Protein AF-A0A914C0I0-F1 (afdb_monomer_lite)

pLDDT: mean 86.09, std 14.51, range [39.28, 96.69]

Sequence (85 aa):
MVVVYSNTTTASLFVGTYYAYVVEGAILLFFNLYLALVIFFTKRLRSQKEYVVIASNMIFDATFGLGYFIAGIYRLQIYYTEQCN

Foldseek 3Di:
DDPPPPPVVVVVVLLVVLVVLQVQLVVLQVVLVVLLVVQVPDPVNVVDVVSVVSSVVSVVSNVVSPVSNVSSVVSVVVVVVVVVD

Secondary structure (DSSP, 8-state):
------HHHHHHHHHHHHHHHHHHHHHHHHHHHHHHHHHHH-HHHHTSHHHHHHHHHHHHHHHHHHHHHHHHHHHHHHHHHHH--

Structure (mmCIF, N/CA/C/O backbone):
data_AF-A0A914C0I0-F1
#
_entry.id   AF-A0A914C0I0-F1
#
loop_
_atom_site.group_PDB
_atom_site.id
_atom_site.type_symbol
_atom_site.label_atom_id
_atom_site.label_alt_id
_atom_site.label_comp_id
_atom_site.label_asym_id
_atom_site.label_entity_id
_atom_site.label_seq_id
_atom_site.pdbx_PDB_ins_code
_atom_site.Cartn_x
_atom_site.Cartn_y
_atom_site.Cartn_z
_atom_site.occupancy
_atom_site.B_iso_or_equiv
_atom_site.auth_seq_id
_atom_site.auth_comp_id
_atom_site.auth_asym_id
_atom_site.auth_atom_id
_atom_site.pdbx_PDB_model_num
ATOM 1 N N . MET A 1 1 ? 36.607 -16.686 -19.056 1.00 39.28 1 MET A N 1
ATOM 2 C CA . MET A 1 1 ? 35.237 -17.071 -19.452 1.00 39.28 1 MET A CA 1
ATOM 3 C C . MET A 1 1 ? 34.386 -15.815 -19.335 1.00 39.28 1 MET A C 1
ATOM 5 O O . MET A 1 1 ? 34.115 -15.384 -18.225 1.00 39.28 1 MET A O 1
ATOM 9 N N . VAL A 1 2 ? 34.120 -15.131 -20.449 1.00 44.53 2 VAL A N 1
ATOM 10 C CA . VAL A 1 2 ? 33.296 -13.912 -20.450 1.00 44.53 2 VAL A CA 1
ATOM 11 C C . VAL A 1 2 ? 31.844 -14.372 -20.445 1.00 44.53 2 VAL A C 1
ATOM 13 O O . VAL A 1 2 ? 31.396 -14.991 -21.407 1.00 44.53 2 VAL A O 1
ATOM 16 N N . VAL A 1 3 ? 31.139 -14.150 -19.336 1.00 59.78 3 VAL A N 1
ATOM 17 C CA . VAL A 1 3 ? 29.702 -14.426 -19.241 1.00 59.78 3 VAL A CA 1
ATOM 18 C C . VAL A 1 3 ? 28.989 -13.349 -20.052 1.00 59.78 3 VAL A C 1
ATOM 20 O O . VAL A 1 3 ? 28.845 -12.212 -19.609 1.00 59.78 3 VAL A O 1
ATOM 23 N N . VAL A 1 4 ? 28.608 -13.693 -21.279 1.00 55.38 4 VAL A N 1
ATOM 24 C CA . VAL A 1 4 ? 27.753 -12.854 -22.119 1.00 55.38 4 VAL A CA 1
ATOM 25 C C . VAL A 1 4 ? 26.335 -12.982 -21.569 1.00 55.38 4 VAL A C 1
ATOM 27 O O . VAL A 1 4 ? 25.658 -13.978 -21.810 1.00 55.38 4 VAL A O 1
ATOM 30 N N . TYR A 1 5 ? 25.900 -12.002 -20.778 1.00 57.12 5 TYR A N 1
ATOM 31 C CA . TYR A 1 5 ? 24.513 -11.919 -20.333 1.00 57.12 5 TYR A CA 1
ATOM 32 C C . TYR A 1 5 ? 23.635 -11.600 -21.547 1.00 57.12 5 TYR A C 1
ATOM 34 O O . TYR A 1 5 ? 23.766 -10.544 -22.165 1.00 57.12 5 TYR A O 1
ATOM 42 N N . SER A 1 6 ? 22.744 -12.519 -21.911 1.00 55.94 6 SER A N 1
ATOM 43 C CA . SER A 1 6 ? 21.686 -12.263 -22.884 1.00 55.94 6 SER A CA 1
ATOM 44 C C . SER A 1 6 ? 20.758 -11.173 -22.334 1.00 55.94 6 SER A C 1
ATOM 46 O O . SER A 1 6 ? 19.929 -11.437 -21.461 1.00 55.94 6 SER A O 1
ATOM 48 N N . ASN A 1 7 ? 20.912 -9.945 -22.846 1.00 58.03 7 ASN A N 1
ATOM 49 C CA . ASN A 1 7 ? 20.156 -8.737 -22.464 1.00 58.03 7 ASN A CA 1
ATOM 50 C C . ASN A 1 7 ? 18.626 -8.924 -22.445 1.00 58.03 7 ASN A C 1
ATOM 52 O O . ASN A 1 7 ? 17.913 -8.212 -21.742 1.00 58.03 7 ASN A O 1
ATOM 56 N N . THR A 1 8 ? 18.108 -9.883 -23.208 1.00 59.09 8 THR A N 1
ATOM 57 C CA . THR A 1 8 ? 16.679 -10.197 -23.299 1.00 59.09 8 THR A CA 1
ATOM 58 C C . THR A 1 8 ? 16.103 -10.761 -21.998 1.00 59.09 8 THR A C 1
ATOM 60 O O . THR A 1 8 ? 15.009 -10.378 -21.595 1.00 59.09 8 THR A O 1
ATOM 63 N N . THR A 1 9 ? 16.842 -11.630 -21.308 1.00 61.03 9 THR A N 1
ATOM 64 C CA . THR A 1 9 ? 16.377 -12.327 -20.091 1.00 61.03 9 THR A CA 1
ATOM 65 C C . THR A 1 9 ? 16.285 -11.404 -18.876 1.00 61.03 9 THR A C 1
ATOM 67 O O . THR A 1 9 ? 15.365 -11.509 -18.064 1.00 61.03 9 THR A O 1
ATOM 70 N N . THR A 1 10 ? 17.230 -10.475 -18.750 1.00 62.12 10 THR A N 1
ATOM 71 C CA . THR A 1 10 ? 17.251 -9.470 -17.683 1.00 62.12 10 THR A CA 1
ATOM 72 C C . THR A 1 10 ? 16.140 -8.441 -17.874 1.00 62.12 10 THR A C 1
ATOM 74 O O . THR A 1 10 ? 15.430 -8.145 -16.917 1.00 62.12 10 THR A O 1
ATOM 77 N N . ALA A 1 11 ? 15.905 -7.966 -19.102 1.00 61.88 11 ALA A N 1
ATOM 78 C CA . ALA A 1 11 ? 14.824 -7.024 -19.402 1.00 61.88 11 ALA A CA 1
ATOM 79 C C . ALA A 1 11 ? 13.433 -7.572 -19.024 1.00 61.88 11 ALA A C 1
ATOM 81 O O . ALA A 1 11 ? 12.658 -6.878 -18.366 1.00 61.88 11 ALA A O 1
ATOM 82 N N . SER A 1 12 ? 13.132 -8.836 -19.351 1.00 65.94 12 SER A N 1
ATOM 83 C CA . SER A 1 12 ? 11.861 -9.469 -18.962 1.00 65.94 12 SER A CA 1
ATOM 84 C C . SER A 1 12 ? 11.695 -9.608 -17.446 1.00 65.94 12 SER A C 1
ATOM 86 O O . SER A 1 12 ? 10.586 -9.471 -16.929 1.00 65.94 12 SER A O 1
ATOM 88 N N . LEU A 1 13 ? 12.796 -9.841 -16.723 1.00 70.94 13 LEU A N 1
ATOM 89 C CA . LEU A 1 13 ? 12.793 -9.939 -15.264 1.00 70.94 13 LEU A CA 1
ATOM 90 C C . LEU A 1 13 ? 12.470 -8.580 -14.618 1.00 70.94 13 LEU A C 1
ATOM 92 O O . LEU A 1 13 ? 11.663 -8.505 -13.690 1.00 70.94 13 LEU A O 1
ATOM 96 N N . PHE A 1 14 ? 13.057 -7.495 -15.134 1.00 74.31 14 PHE A N 1
ATOM 97 C CA . PHE A 1 14 ? 12.809 -6.138 -14.642 1.00 74.31 14 PHE A CA 1
ATOM 98 C C . PHE A 1 14 ? 11.355 -5.709 -14.847 1.00 74.31 14 PHE A C 1
ATOM 100 O O . PHE A 1 14 ? 10.722 -5.236 -13.906 1.00 74.31 14 PHE A O 1
ATOM 107 N N . VAL A 1 15 ? 10.796 -5.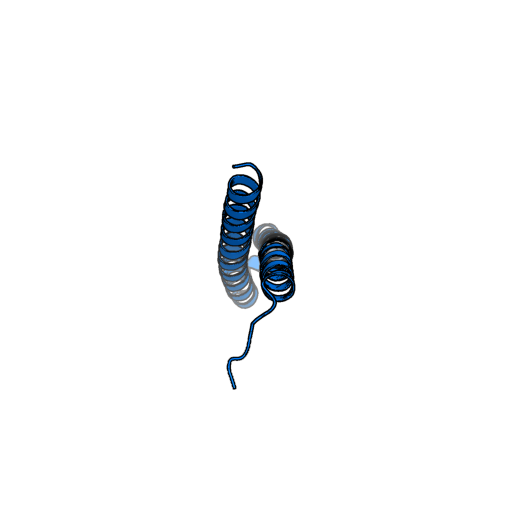961 -16.033 1.00 78.62 15 VAL A N 1
ATOM 108 C CA . VAL A 1 15 ? 9.397 -5.638 -16.348 1.00 78.62 15 VAL A CA 1
ATOM 109 C C . VAL A 1 15 ? 8.432 -6.409 -15.448 1.00 78.62 15 VAL A C 1
ATOM 111 O O . VAL A 1 15 ? 7.535 -5.807 -14.858 1.00 78.62 15 VAL A O 1
ATOM 114 N N . GLY A 1 16 ? 8.646 -7.719 -15.274 1.00 82.69 16 GLY A N 1
ATOM 115 C CA . GLY A 1 16 ? 7.840 -8.532 -14.357 1.00 82.69 16 GLY A CA 1
ATOM 116 C C . GLY A 1 16 ? 7.900 -8.019 -12.917 1.00 82.69 16 GLY A C 1
ATOM 117 O O . GLY A 1 16 ? 6.877 -7.949 -12.238 1.00 82.69 16 GLY A O 1
ATOM 118 N N . THR A 1 17 ? 9.077 -7.562 -12.484 1.00 86.00 17 THR A N 1
ATOM 119 C CA . THR A 1 17 ? 9.256 -6.957 -11.160 1.00 86.00 17 THR A CA 1
ATOM 120 C C . THR A 1 17 ? 8.454 -5.661 -11.031 1.00 86.00 17 THR A C 1
ATOM 122 O O . THR A 1 17 ? 7.791 -5.456 -10.022 1.00 86.00 17 THR A O 1
ATOM 125 N N . TYR A 1 18 ? 8.443 -4.789 -12.044 1.00 90.50 18 TYR A N 1
ATOM 126 C CA . TYR A 1 18 ? 7.681 -3.536 -11.979 1.00 90.50 18 TYR A CA 1
ATOM 127 C C . TYR A 1 18 ? 6.170 -3.772 -11.883 1.00 90.50 18 TYR A C 1
ATOM 129 O O . TYR A 1 18 ? 5.504 -3.112 -11.087 1.00 90.50 18 TYR A O 1
ATOM 137 N N . TYR A 1 19 ? 5.639 -4.749 -12.624 1.00 90.31 19 TYR A N 1
ATOM 138 C CA . TYR A 1 19 ? 4.240 -5.159 -12.482 1.00 90.31 19 TYR A CA 1
ATOM 139 C C . TYR A 1 19 ? 3.938 -5.721 -11.093 1.00 90.31 19 TYR A C 1
ATOM 141 O O . TYR A 1 19 ? 2.890 -5.400 -10.537 1.00 90.31 19 TYR A O 1
ATOM 149 N N . ALA A 1 20 ? 4.856 -6.497 -10.507 1.00 91.00 20 ALA A N 1
ATOM 150 C CA . ALA A 1 20 ? 4.704 -6.988 -9.139 1.00 91.00 20 ALA A CA 1
ATOM 151 C C . ALA A 1 20 ? 4.583 -5.828 -8.136 1.00 91.00 20 ALA A C 1
ATOM 153 O O . ALA A 1 20 ? 3.634 -5.810 -7.361 1.00 91.00 20 ALA A O 1
ATOM 154 N N . TYR A 1 21 ? 5.436 -4.799 -8.233 1.00 91.25 21 TYR A N 1
ATOM 155 C CA . TYR A 1 21 ? 5.332 -3.592 -7.395 1.00 91.25 21 TYR A CA 1
ATOM 156 C C . TYR A 1 21 ? 3.965 -2.898 -7.509 1.00 91.25 21 TYR A C 1
ATOM 158 O O . TYR A 1 21 ? 3.402 -2.469 -6.501 1.00 91.25 21 TYR A O 1
ATOM 166 N N . VAL A 1 22 ? 3.416 -2.795 -8.725 1.00 94.81 22 VAL A N 1
ATOM 167 C CA . VAL A 1 22 ? 2.091 -2.195 -8.950 1.00 94.81 22 VAL A CA 1
ATOM 168 C C . VAL A 1 22 ? 0.993 -3.054 -8.322 1.00 94.81 22 VAL A C 1
ATOM 170 O O . VAL A 1 22 ? 0.149 -2.537 -7.594 1.00 94.81 22 VAL A O 1
ATOM 173 N N . VAL A 1 23 ? 0.990 -4.362 -8.575 1.00 95.62 23 VAL A N 1
ATOM 174 C CA . VAL A 1 23 ? -0.063 -5.260 -8.078 1.00 95.62 23 VAL A CA 1
ATOM 175 C C . VAL A 1 23 ? -0.010 -5.383 -6.555 1.00 95.62 23 VAL A C 1
ATOM 177 O O . VAL A 1 23 ? -1.035 -5.213 -5.896 1.00 95.62 23 VAL A O 1
ATOM 180 N N . GLU A 1 24 ? 1.170 -5.615 -5.980 1.00 92.81 24 GLU A N 1
ATOM 181 C CA . GLU A 1 24 ? 1.355 -5.721 -4.528 1.00 92.81 24 GLU A CA 1
ATOM 182 C C . GLU A 1 24 ? 0.998 -4.412 -3.822 1.00 92.81 24 GLU A C 1
ATOM 184 O O . GLU A 1 24 ? 0.258 -4.426 -2.836 1.00 92.81 24 GLU A O 1
ATOM 189 N N . GLY A 1 25 ? 1.450 -3.275 -4.361 1.00 93.56 25 GLY A N 1
ATOM 190 C CA . GLY A 1 25 ? 1.112 -1.957 -3.832 1.00 93.56 25 GLY A CA 1
ATOM 191 C C . GLY A 1 25 ? -0.393 -1.684 -3.851 1.00 93.56 25 GLY A C 1
ATOM 192 O O . GLY A 1 25 ? -0.945 -1.217 -2.854 1.00 93.56 25 GLY A O 1
ATOM 193 N N . ALA A 1 26 ? -1.079 -2.039 -4.943 1.00 95.50 26 ALA A N 1
ATOM 194 C CA . ALA A 1 26 ? -2.527 -1.878 -5.070 1.00 95.50 26 ALA A CA 1
ATOM 195 C C . ALA A 1 26 ? -3.306 -2.749 -4.072 1.00 95.50 26 ALA A C 1
ATOM 197 O O . ALA A 1 26 ? -4.251 -2.267 -3.446 1.00 95.50 26 ALA A O 1
ATOM 198 N N . ILE A 1 27 ? -2.902 -4.011 -3.895 1.00 95.75 27 ILE A N 1
ATOM 199 C CA . ILE A 1 27 ? -3.523 -4.941 -2.941 1.00 95.75 27 ILE A CA 1
ATOM 200 C C . ILE A 1 27 ? -3.330 -4.429 -1.509 1.00 95.75 27 ILE A C 1
ATOM 202 O O . ILE A 1 27 ? -4.309 -4.286 -0.773 1.00 95.75 27 ILE A O 1
ATOM 206 N N . LEU A 1 28 ? -2.092 -4.096 -1.127 1.00 94.94 28 LEU A N 1
ATOM 207 C CA . LEU A 1 28 ? -1.777 -3.563 0.202 1.00 94.94 28 LEU A CA 1
ATOM 208 C C . LEU A 1 28 ? -2.561 -2.286 0.495 1.00 94.94 28 LEU A C 1
ATOM 210 O O . LEU A 1 28 ? -3.137 -2.164 1.573 1.00 94.94 28 LEU A O 1
ATOM 214 N N . LEU A 1 29 ? -2.620 -1.361 -0.462 1.00 96.25 29 LEU A N 1
ATOM 215 C CA . LEU A 1 29 ? -3.365 -0.117 -0.316 1.00 96.25 29 LEU A CA 1
ATOM 216 C C . LEU A 1 29 ? -4.865 -0.382 -0.143 1.00 96.25 29 LEU A C 1
ATOM 218 O O . LEU A 1 29 ? -5.465 0.114 0.808 1.00 96.25 29 LEU A O 1
ATOM 222 N N . PHE A 1 30 ? -5.472 -1.171 -1.034 1.00 96.62 30 PHE A N 1
ATOM 223 C CA . PHE A 1 30 ? -6.920 -1.372 -1.059 1.00 96.62 30 PHE A CA 1
ATOM 224 C C . PHE A 1 30 ? -7.432 -2.075 0.201 1.00 96.62 30 PHE A C 1
ATOM 226 O O . PHE A 1 30 ? -8.347 -1.573 0.856 1.00 96.62 30 PHE A O 1
ATOM 233 N N . PHE A 1 31 ? -6.834 -3.211 0.574 1.00 96.25 31 PHE A N 1
ATOM 234 C CA . PHE A 1 31 ? -7.312 -3.992 1.716 1.00 96.25 31 PHE A CA 1
ATOM 235 C C . PHE A 1 31 ? -7.070 -3.281 3.046 1.00 96.25 31 PHE A C 1
ATOM 237 O O . PHE A 1 31 ? -7.979 -3.230 3.877 1.00 96.25 31 PHE A O 1
ATOM 244 N N . ASN A 1 32 ? -5.886 -2.692 3.243 1.00 96.19 32 ASN A N 1
ATOM 245 C CA . ASN A 1 32 ? -5.590 -2.004 4.497 1.00 96.19 32 ASN A CA 1
ATOM 246 C C . ASN A 1 32 ? -6.409 -0.723 4.655 1.00 96.19 32 ASN A C 1
ATOM 248 O O . ASN A 1 32 ? -6.927 -0.465 5.741 1.00 96.19 32 ASN A O 1
ATOM 252 N N . LEU A 1 33 ? -6.600 0.049 3.579 1.00 95.00 33 LEU A N 1
ATOM 253 C CA . LEU A 1 33 ? -7.439 1.243 3.636 1.00 95.00 33 LEU A CA 1
ATOM 254 C C . LEU A 1 33 ? -8.906 0.876 3.889 1.00 95.00 33 LEU A C 1
ATOM 256 O O . LEU A 1 33 ? -9.547 1.487 4.741 1.00 95.00 33 LEU A O 1
ATOM 260 N N . TYR A 1 34 ? -9.430 -0.150 3.212 1.00 96.12 34 TYR A N 1
ATOM 261 C CA . TYR A 1 34 ? -10.795 -0.628 3.433 1.00 96.12 34 TYR A CA 1
ATOM 262 C C . TYR A 1 34 ? -11.019 -1.072 4.885 1.00 96.12 34 TYR A C 1
ATOM 264 O O . TYR A 1 34 ? -11.963 -0.615 5.533 1.00 96.12 34 TYR A O 1
ATOM 272 N N . LEU A 1 35 ? -10.134 -1.912 5.428 1.00 94.50 35 LEU A N 1
ATOM 273 C CA . LEU A 1 35 ? -10.247 -2.407 6.802 1.00 94.50 35 LEU A CA 1
ATOM 274 C C . LEU A 1 35 ? -10.093 -1.287 7.836 1.00 94.50 35 LEU A C 1
ATOM 276 O O . LEU A 1 35 ? -10.880 -1.226 8.785 1.00 94.50 35 LEU A O 1
ATOM 280 N N . ALA A 1 36 ? -9.152 -0.362 7.626 1.00 94.62 36 ALA A N 1
ATOM 281 C CA . ALA A 1 36 ? -9.013 0.812 8.476 1.00 94.62 36 ALA A CA 1
ATOM 282 C C . ALA A 1 36 ? -10.317 1.626 8.494 1.00 94.62 36 ALA A C 1
ATOM 284 O O . ALA A 1 36 ? -10.840 1.921 9.570 1.00 94.62 36 ALA A O 1
ATOM 285 N N . LEU A 1 37 ? -10.901 1.922 7.325 1.00 94.56 37 LEU A N 1
ATOM 286 C CA . LEU A 1 37 ? -12.165 2.659 7.229 1.00 94.56 37 LEU A CA 1
ATOM 287 C C . LEU A 1 37 ? -13.307 1.938 7.958 1.00 94.56 37 LEU A C 1
ATOM 289 O O . LEU A 1 37 ? -14.040 2.578 8.715 1.00 94.56 37 LEU A O 1
ATOM 293 N N . VAL A 1 38 ? -13.435 0.616 7.808 1.00 95.50 38 VAL A N 1
ATOM 294 C CA . VAL A 1 38 ? -14.446 -0.179 8.531 1.00 95.50 38 VAL A CA 1
ATOM 295 C C . VAL A 1 38 ? -14.305 -0.013 10.048 1.00 95.50 38 VAL A C 1
ATOM 297 O O . VAL A 1 38 ? -15.308 0.205 10.738 1.00 95.50 38 VAL A O 1
ATOM 300 N N . ILE A 1 39 ? -13.079 -0.056 10.580 1.00 93.56 39 ILE A N 1
ATOM 301 C CA . ILE A 1 39 ? -12.822 0.143 12.015 1.00 93.56 39 ILE A CA 1
ATOM 302 C C . ILE A 1 39 ? -13.167 1.578 12.443 1.00 93.56 39 ILE A C 1
ATOM 304 O O . ILE A 1 39 ? -13.829 1.768 13.467 1.00 93.5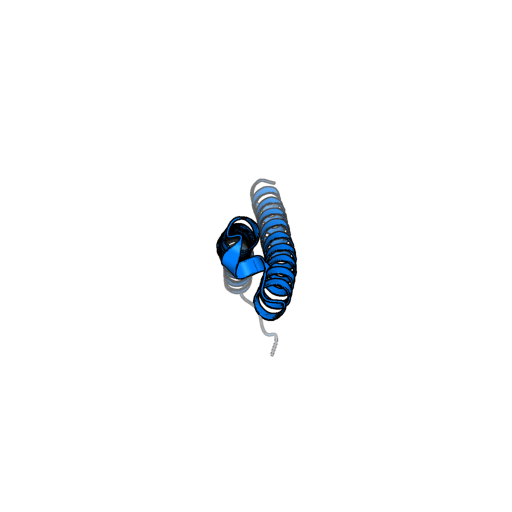6 39 ILE A O 1
ATOM 308 N N . PHE A 1 40 ? -12.785 2.587 11.651 1.00 91.44 40 PHE A N 1
ATOM 309 C CA . PHE A 1 40 ? -13.057 3.999 11.948 1.00 91.44 40 PHE A CA 1
ATOM 310 C C . PHE A 1 40 ? -14.555 4.337 11.955 1.00 91.44 40 PHE A C 1
ATOM 312 O O . PHE A 1 40 ? -15.019 5.074 12.837 1.00 91.44 40 PHE A O 1
ATOM 319 N N . PHE A 1 41 ? -15.325 3.786 11.012 1.00 94.31 41 PHE A N 1
ATOM 320 C CA . PHE A 1 41 ? -16.768 4.026 10.911 1.00 94.31 41 PHE A CA 1
ATOM 321 C C . PHE A 1 41 ? -17.595 3.187 11.892 1.00 94.31 41 PHE A C 1
ATOM 323 O O . PHE A 1 41 ? -18.710 3.572 12.255 1.00 94.31 41 PHE A O 1
ATOM 330 N N . THR A 1 42 ? -17.047 2.087 12.406 1.00 94.12 42 THR A N 1
ATOM 331 C CA . THR A 1 42 ? -17.746 1.244 13.379 1.00 94.12 42 THR A CA 1
ATOM 332 C C . THR A 1 42 ? -17.491 1.726 14.806 1.00 94.12 42 THR A C 1
ATOM 334 O O . THR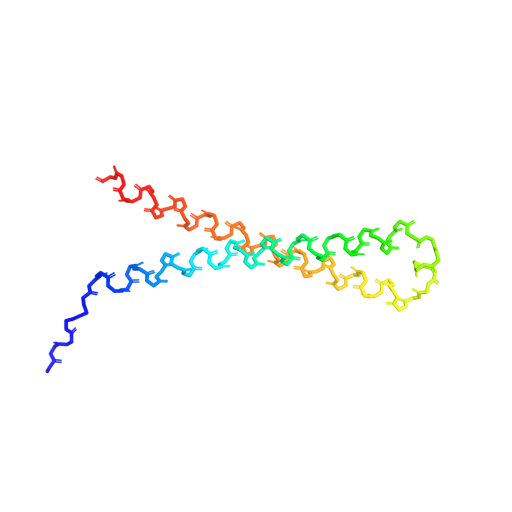 A 1 42 ? -16.469 1.419 15.421 1.00 94.12 42 THR A O 1
ATOM 337 N N . LYS A 1 43 ? -18.473 2.429 15.397 1.00 90.69 43 LYS A N 1
ATOM 338 C CA . LYS A 1 43 ? -18.358 2.998 16.760 1.00 90.69 43 LYS A CA 1
ATOM 339 C C . LYS A 1 43 ? -17.954 1.976 17.831 1.00 90.69 43 LYS A C 1
ATOM 341 O O . LYS A 1 43 ? -17.213 2.323 18.746 1.00 90.69 43 LYS A O 1
ATOM 346 N N . ARG A 1 44 ? -18.436 0.734 17.713 1.00 93.19 44 ARG A N 1
ATOM 347 C CA . ARG A 1 44 ? -18.125 -0.362 18.642 1.00 93.19 44 ARG A CA 1
ATOM 348 C C . ARG A 1 44 ? -16.650 -0.771 18.584 1.00 93.19 44 ARG A C 1
ATOM 350 O O . ARG A 1 44 ? -16.069 -1.020 19.632 1.00 93.19 44 ARG A O 1
ATOM 357 N N . LEU A 1 45 ? -16.061 -0.814 17.386 1.00 89.31 45 LEU A N 1
ATOM 358 C CA . LEU A 1 45 ? -14.669 -1.224 17.182 1.00 89.31 45 LEU A CA 1
ATOM 359 C C . LEU A 1 45 ? -13.713 -0.138 17.678 1.00 89.31 45 LEU A C 1
ATOM 361 O O . LEU A 1 45 ? -12.887 -0.413 18.540 1.00 89.31 45 LEU A O 1
ATOM 365 N N . ARG A 1 46 ? -13.904 1.123 17.265 1.00 90.75 46 ARG A N 1
ATOM 366 C CA . ARG A 1 46 ? -13.049 2.241 17.719 1.00 90.75 46 ARG A CA 1
ATOM 367 C C . ARG A 1 46 ? -13.082 2.508 19.228 1.00 90.75 46 ARG A C 1
ATOM 369 O O . ARG A 1 46 ? -12.214 3.202 19.742 1.00 90.75 46 ARG A O 1
ATOM 376 N N . SER A 1 47 ? -14.101 2.017 19.936 1.00 92.69 47 SER A N 1
ATOM 377 C CA . SER A 1 47 ? -14.192 2.172 21.390 1.00 92.69 47 SER A CA 1
ATOM 378 C C . SER A 1 47 ? -13.182 1.295 22.134 1.00 92.69 47 SER A C 1
ATOM 380 O O . SER A 1 47 ? -12.911 1.565 23.304 1.00 92.69 47 SER A O 1
ATOM 382 N N . GLN A 1 48 ? -12.641 0.253 21.496 1.00 93.94 48 GLN A N 1
ATOM 383 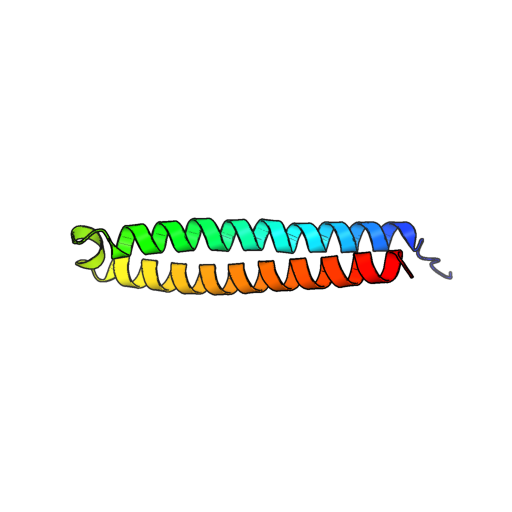C CA . GLN A 1 48 ? -11.615 -0.593 22.099 1.00 93.94 48 GLN A CA 1
ATOM 384 C C . GLN A 1 48 ? -10.243 -0.158 21.590 1.00 93.94 48 GLN A C 1
ATOM 386 O O . GLN A 1 48 ? -10.017 -0.048 20.385 1.00 93.94 48 GLN A O 1
ATOM 391 N N . LYS A 1 49 ? -9.314 0.082 22.520 1.00 90.12 49 LYS A N 1
ATOM 392 C CA . LYS A 1 49 ? -7.974 0.602 22.203 1.00 90.12 49 LYS A CA 1
ATOM 393 C C . LYS A 1 49 ? -7.192 -0.322 21.264 1.00 90.12 49 LYS A C 1
ATOM 395 O O . LYS A 1 49 ? -6.449 0.170 20.424 1.00 90.12 49 LYS A O 1
ATOM 400 N N . GLU A 1 50 ? -7.406 -1.631 21.362 1.00 93.62 50 GLU A N 1
ATOM 401 C CA . GLU A 1 50 ? -6.760 -2.641 20.515 1.00 93.62 50 GLU A CA 1
ATOM 402 C C . GLU A 1 50 ? -7.071 -2.428 19.028 1.00 93.62 50 GLU A C 1
ATOM 404 O O . GLU A 1 50 ? -6.158 -2.351 18.209 1.00 93.62 50 GLU A O 1
ATOM 409 N N . TYR A 1 51 ? -8.344 -2.223 18.677 1.00 92.69 51 TYR A N 1
ATOM 410 C CA . TYR A 1 51 ? -8.738 -1.972 17.288 1.00 92.69 51 TYR A CA 1
ATOM 411 C C . TYR A 1 51 ? -8.216 -0.637 16.757 1.00 92.69 51 TYR A C 1
ATOM 413 O O . TYR A 1 51 ? -7.954 -0.524 15.563 1.00 92.69 51 TYR A O 1
ATOM 421 N N . VAL A 1 52 ? -8.023 0.366 17.618 1.00 92.50 52 VAL A N 1
ATOM 422 C CA . VAL A 1 52 ? -7.416 1.644 17.215 1.00 92.50 52 VAL A CA 1
ATOM 423 C C . VAL A 1 52 ? -5.938 1.458 16.858 1.00 92.50 52 VAL A C 1
ATOM 425 O O . VAL A 1 52 ? -5.488 1.999 15.849 1.00 92.50 52 VAL A O 1
ATOM 428 N N . VAL A 1 53 ? -5.197 0.648 17.624 1.00 94.94 53 VAL A N 1
ATOM 429 C CA . VAL A 1 53 ? -3.802 0.299 17.297 1.00 94.94 53 VAL A CA 1
ATOM 430 C C . VAL A 1 53 ? -3.739 -0.482 15.984 1.00 94.94 53 VAL A C 1
ATOM 432 O O . VAL A 1 53 ? -2.959 -0.124 15.103 1.00 94.94 53 VAL A O 1
ATOM 435 N N . ILE A 1 54 ? -4.612 -1.476 15.799 1.00 94.88 54 ILE A N 1
ATOM 436 C CA . ILE A 1 54 ? -4.700 -2.245 14.547 1.00 94.88 54 ILE A CA 1
ATOM 437 C C . ILE A 1 54 ? -5.002 -1.324 13.355 1.00 94.88 54 ILE A C 1
ATOM 439 O O . ILE A 1 54 ? -4.318 -1.393 12.337 1.00 94.88 54 ILE A O 1
ATOM 443 N N . ALA A 1 55 ? -5.971 -0.414 13.488 1.00 93.25 55 ALA A N 1
ATOM 444 C CA . ALA A 1 55 ? -6.309 0.540 12.434 1.00 93.25 55 ALA A CA 1
ATOM 445 C C . ALA A 1 55 ? -5.142 1.482 12.102 1.00 93.25 55 ALA A C 1
ATOM 447 O O . ALA A 1 55 ? -4.930 1.805 10.936 1.00 93.25 55 ALA A O 1
ATOM 448 N N . SER A 1 56 ? -4.361 1.901 13.104 1.00 93.56 56 SER A N 1
ATOM 449 C CA . SER A 1 56 ? -3.164 2.713 12.864 1.00 93.56 56 SER A CA 1
ATOM 450 C C . SER A 1 56 ? -2.095 1.942 12.084 1.00 93.56 56 SER A C 1
ATOM 452 O O . SER A 1 56 ? -1.545 2.486 11.130 1.00 93.56 56 SER A O 1
ATOM 454 N N . ASN A 1 57 ? -1.879 0.659 12.400 1.00 95.69 57 ASN A N 1
ATOM 455 C CA . ASN A 1 57 ? -0.966 -0.201 11.646 1.00 95.69 57 ASN A CA 1
ATOM 456 C C . ASN A 1 57 ? -1.424 -0.369 10.190 1.00 95.69 57 ASN A C 1
ATOM 458 O O . ASN A 1 57 ? -0.630 -0.212 9.272 1.00 95.69 57 ASN A O 1
ATOM 462 N N . MET A 1 58 ? -2.724 -0.583 9.969 1.00 96.31 58 MET A N 1
ATOM 463 C CA . MET A 1 58 ? -3.297 -0.664 8.621 1.00 96.31 58 MET A CA 1
ATOM 464 C C . MET A 1 58 ? -3.097 0.635 7.825 1.00 96.31 58 MET A C 1
ATOM 466 O O . MET A 1 58 ? -2.799 0.592 6.636 1.00 96.31 58 MET A O 1
ATOM 470 N N . ILE A 1 59 ? -3.208 1.811 8.451 1.00 95.44 59 ILE A N 1
ATOM 471 C CA . ILE A 1 59 ? -2.913 3.085 7.769 1.00 95.44 59 ILE A CA 1
ATOM 472 C C . ILE A 1 59 ? -1.435 3.166 7.357 1.00 95.44 59 ILE A C 1
ATOM 474 O O . ILE A 1 59 ? -1.128 3.629 6.253 1.00 95.44 59 ILE A O 1
ATOM 478 N N . PHE A 1 60 ? -0.518 2.706 8.212 1.00 96.50 60 PHE A N 1
ATOM 479 C CA . PHE A 1 60 ? 0.899 2.613 7.857 1.00 96.50 60 PHE A CA 1
ATOM 480 C C . PHE A 1 60 ? 1.111 1.673 6.668 1.00 96.50 60 PHE A C 1
ATOM 482 O O . PHE A 1 60 ? 1.716 2.083 5.677 1.00 96.50 60 PHE A O 1
ATOM 489 N N . ASP A 1 61 ? 0.541 0.470 6.706 1.00 96.19 61 ASP A N 1
ATOM 490 C CA . ASP A 1 61 ? 0.648 -0.506 5.617 1.00 96.19 61 ASP A CA 1
ATOM 491 C C . ASP A 1 61 ? 0.055 0.030 4.304 1.00 96.19 61 ASP A C 1
ATOM 493 O O . ASP A 1 61 ? 0.638 -0.145 3.234 1.00 96.19 61 ASP A O 1
ATOM 497 N N . ALA A 1 62 ? -1.059 0.765 4.372 1.00 96.31 62 ALA A N 1
ATOM 498 C CA . ALA A 1 62 ? -1.642 1.447 3.218 1.00 96.31 62 ALA A CA 1
ATOM 499 C C . ALA A 1 62 ? -0.701 2.524 2.646 1.00 96.31 62 ALA A C 1
ATOM 501 O O . ALA A 1 62 ? -0.584 2.660 1.429 1.00 96.31 62 ALA A O 1
ATOM 502 N N . THR A 1 63 ? 0.014 3.258 3.503 1.00 96.69 63 THR A N 1
ATOM 503 C CA . THR A 1 63 ? 1.007 4.261 3.079 1.00 96.69 63 THR A CA 1
ATOM 504 C C . THR A 1 63 ? 2.179 3.603 2.347 1.00 96.69 63 THR A C 1
ATOM 506 O O . THR A 1 63 ? 2.598 4.085 1.293 1.00 96.69 63 THR A O 1
ATOM 509 N N . PHE A 1 64 ? 2.672 2.468 2.850 1.00 95.69 64 PHE A N 1
ATOM 510 C CA . PHE A 1 64 ? 3.691 1.678 2.154 1.00 95.69 64 PHE A CA 1
ATOM 511 C C . PHE A 1 64 ? 3.169 1.106 0.829 1.00 95.69 64 PHE A C 1
ATOM 513 O O . PHE A 1 64 ? 3.857 1.205 -0.188 1.00 95.69 64 PHE A O 1
ATOM 520 N N . GLY A 1 65 ? 1.936 0.589 0.806 1.00 95.62 65 GLY A N 1
ATOM 521 C CA . GLY A 1 65 ? 1.275 0.116 -0.414 1.00 95.62 65 GLY A CA 1
ATOM 522 C C . GLY A 1 65 ? 1.169 1.204 -1.486 1.00 95.62 65 GLY A C 1
ATOM 523 O O . GLY A 1 65 ? 1.506 0.968 -2.646 1.00 95.62 65 GLY A O 1
ATOM 524 N N . LEU A 1 66 ? 0.802 2.429 -1.093 1.00 96.62 66 LEU A N 1
ATOM 525 C CA . LEU A 1 66 ? 0.784 3.588 -1.988 1.00 96.62 66 LEU A CA 1
ATOM 526 C C . LEU A 1 66 ? 2.178 3.892 -2.556 1.00 9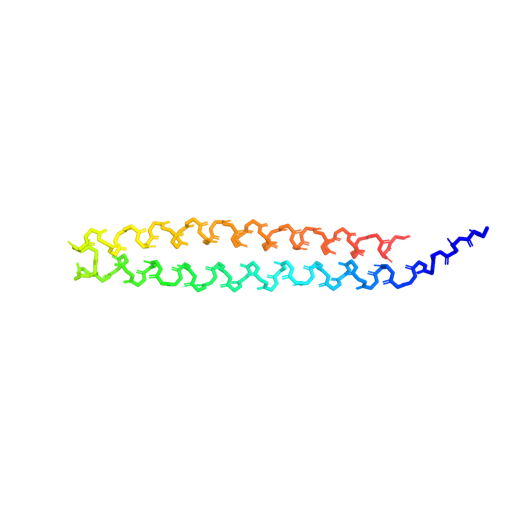6.62 66 LEU A C 1
ATOM 528 O O . LEU A 1 66 ? 2.313 4.138 -3.754 1.00 96.62 66 LEU A O 1
ATOM 532 N N . GLY A 1 67 ? 3.214 3.840 -1.715 1.00 96.38 67 GLY A N 1
ATOM 533 C CA . GLY A 1 67 ? 4.600 4.022 -2.145 1.00 96.38 67 GLY A CA 1
ATOM 534 C C . GLY A 1 67 ? 5.028 2.994 -3.195 1.00 96.38 67 GLY A C 1
ATOM 535 O O . GLY A 1 67 ? 5.571 3.369 -4.236 1.00 96.38 67 GLY A O 1
ATOM 536 N N . TYR A 1 68 ? 4.730 1.711 -2.967 1.00 94.25 68 TYR A N 1
ATOM 537 C CA . TYR A 1 68 ? 5.012 0.646 -3.934 1.00 94.25 68 TYR A CA 1
ATOM 538 C C . TYR A 1 68 ? 4.252 0.827 -5.246 1.00 94.25 68 TYR A C 1
ATOM 540 O O . TYR A 1 68 ? 4.847 0.700 -6.317 1.00 94.25 68 TYR A O 1
ATOM 548 N N . PHE A 1 69 ? 2.975 1.201 -5.169 1.00 95.56 69 PHE A N 1
ATOM 549 C CA . PHE A 1 69 ? 2.142 1.438 -6.341 1.00 95.56 69 PHE A CA 1
ATOM 550 C C . PHE A 1 69 ? 2.689 2.579 -7.212 1.00 95.56 69 PHE A C 1
ATOM 552 O O . PHE A 1 69 ? 2.892 2.402 -8.415 1.00 95.56 69 PHE A O 1
ATOM 559 N N . ILE A 1 70 ? 2.998 3.729 -6.601 1.00 96.12 70 ILE A N 1
ATOM 560 C CA . ILE A 1 70 ? 3.552 4.896 -7.305 1.00 96.12 70 ILE A CA 1
ATOM 561 C C . ILE A 1 70 ? 4.922 4.563 -7.905 1.00 96.12 70 ILE A C 1
ATOM 563 O O . ILE A 1 70 ? 5.171 4.864 -9.073 1.00 96.12 70 ILE A O 1
ATOM 567 N N . ALA A 1 71 ? 5.802 3.911 -7.140 1.00 93.62 71 ALA A N 1
ATOM 568 C CA . ALA A 1 71 ? 7.124 3.522 -7.623 1.00 93.62 71 ALA A CA 1
ATOM 569 C C . ALA A 1 71 ? 7.044 2.541 -8.805 1.00 93.62 71 ALA A C 1
ATOM 571 O O . ALA A 1 71 ? 7.807 2.671 -9.764 1.00 93.62 71 ALA A O 1
ATOM 572 N N . GLY A 1 72 ? 6.113 1.584 -8.755 1.00 92.50 72 GLY A N 1
ATOM 573 C CA . GLY A 1 72 ? 5.851 0.643 -9.841 1.00 92.50 72 GLY A CA 1
ATOM 574 C C . GLY A 1 72 ? 5.378 1.343 -11.115 1.00 92.50 72 GLY A C 1
ATOM 575 O O . GLY A 1 72 ? 5.961 1.124 -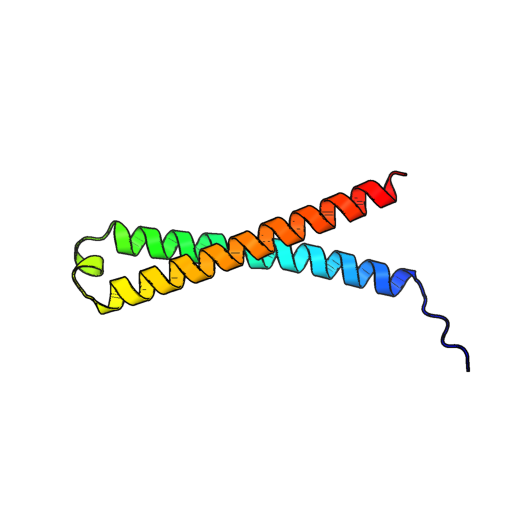12.176 1.00 92.50 72 GLY A O 1
ATOM 576 N N . ILE A 1 73 ? 4.390 2.242 -11.008 1.00 94.44 73 ILE A N 1
ATOM 577 C CA . ILE A 1 73 ? 3.884 3.028 -12.148 1.00 94.44 73 ILE A CA 1
ATOM 578 C C . ILE A 1 73 ? 4.991 3.885 -12.758 1.00 94.44 73 ILE A C 1
ATOM 580 O O . ILE A 1 73 ? 5.165 3.875 -13.974 1.00 94.44 73 ILE A O 1
ATOM 584 N N . TYR A 1 74 ? 5.757 4.593 -11.928 1.00 94.25 74 TYR A N 1
ATOM 585 C CA . TYR A 1 74 ? 6.834 5.462 -12.397 1.00 94.25 74 TYR A CA 1
ATOM 586 C C . TYR A 1 74 ? 7.895 4.681 -13.186 1.00 94.25 74 TYR A C 1
ATOM 588 O O . TYR A 1 74 ? 8.305 5.095 -14.269 1.00 94.25 74 TYR A O 1
ATOM 596 N N . ARG A 1 75 ? 8.293 3.500 -12.694 1.00 89.38 75 ARG A N 1
ATOM 597 C CA . ARG A 1 75 ? 9.236 2.617 -13.401 1.00 89.38 75 ARG A CA 1
ATOM 598 C C . ARG A 1 75 ? 8.652 2.061 -14.700 1.00 89.38 75 ARG A C 1
ATOM 600 O O . ARG A 1 75 ? 9.369 1.991 -15.693 1.00 89.38 75 ARG A O 1
ATOM 607 N N . LEU A 1 76 ? 7.360 1.720 -14.714 1.00 90.50 76 LEU A N 1
ATOM 608 C CA . LEU A 1 76 ? 6.657 1.305 -15.932 1.00 90.50 76 LEU A CA 1
ATOM 609 C C . LEU A 1 76 ? 6.667 2.421 -16.987 1.00 90.50 76 LEU A C 1
ATOM 611 O O . LEU A 1 76 ? 6.950 2.164 -18.153 1.00 90.50 76 LEU A O 1
ATOM 615 N N . GLN A 1 77 ? 6.375 3.659 -16.580 1.00 91.19 77 GLN A N 1
ATOM 616 C CA . GLN A 1 77 ? 6.349 4.817 -17.476 1.00 91.19 77 GLN A CA 1
ATOM 617 C C . GLN A 1 77 ? 7.714 5.085 -18.105 1.00 91.19 77 GLN A C 1
ATOM 619 O O . GLN A 1 77 ? 7.787 5.298 -19.315 1.00 91.19 77 GLN A O 1
ATOM 624 N N . ILE A 1 78 ? 8.787 5.037 -17.308 1.00 89.56 78 ILE A N 1
ATOM 625 C CA . ILE A 1 78 ? 10.156 5.173 -17.823 1.00 89.56 78 ILE A CA 1
ATOM 626 C C . ILE A 1 78 ? 10.439 4.074 -18.846 1.00 89.56 78 ILE A C 1
ATOM 628 O O . ILE A 1 78 ? 10.836 4.385 -19.964 1.00 89.56 78 ILE A O 1
ATOM 632 N N . TYR A 1 79 ? 10.148 2.814 -18.510 1.00 87.00 79 TYR A N 1
ATOM 633 C CA . TYR A 1 79 ? 10.387 1.684 -19.408 1.00 87.00 79 TYR A CA 1
ATOM 634 C C . TYR A 1 79 ? 9.675 1.839 -20.762 1.00 87.00 79 TYR A C 1
ATOM 636 O O . TYR A 1 79 ? 10.284 1.635 -21.808 1.00 87.00 79 TYR A O 1
ATOM 644 N N . TYR A 1 80 ? 8.400 2.238 -20.764 1.00 86.12 80 TYR A N 1
ATOM 645 C CA . TYR A 1 80 ? 7.663 2.462 -22.012 1.00 86.12 80 TYR A CA 1
ATOM 646 C C . TYR A 1 80 ? 8.148 3.688 -22.788 1.00 86.12 80 TYR A C 1
ATOM 648 O O . TYR A 1 80 ? 8.130 3.672 -24.015 1.00 86.12 80 TYR A O 1
ATOM 656 N N . THR A 1 81 ? 8.595 4.737 -22.096 1.00 87.19 81 THR A N 1
ATOM 657 C CA . THR A 1 81 ? 9.158 5.928 -22.749 1.00 87.19 81 THR A CA 1
ATOM 658 C C . THR A 1 81 ? 10.472 5.593 -23.453 1.00 87.19 81 THR A C 1
ATOM 660 O O . THR A 1 81 ? 10.687 6.026 -24.580 1.00 87.19 81 THR A O 1
ATOM 663 N N . GLU A 1 82 ? 11.325 4.781 -22.825 1.00 77.50 82 GLU A N 1
ATOM 664 C CA . GLU A 1 82 ? 12.593 4.324 -23.405 1.00 77.50 82 GLU A CA 1
ATOM 665 C C . GLU A 1 82 ? 12.408 3.363 -24.589 1.00 77.50 82 GLU A C 1
ATOM 667 O O . GLU A 1 82 ? 13.248 3.340 -25.476 1.00 77.50 82 GLU A O 1
ATOM 672 N N . GLN A 1 83 ? 11.323 2.583 -24.634 1.00 68.25 83 GLN A N 1
ATOM 673 C CA . GLN A 1 83 ? 11.017 1.683 -25.760 1.00 68.25 83 GLN A CA 1
ATOM 674 C C . GLN A 1 83 ? 10.509 2.419 -27.015 1.00 68.25 83 GLN A C 1
ATOM 676 O O . GLN A 1 83 ? 10.583 1.872 -28.113 1.00 68.25 83 GLN A O 1
ATOM 681 N N . CYS A 1 84 ? 9.942 3.619 -26.855 1.00 58.81 84 CYS A N 1
ATOM 682 C CA . CYS A 1 84 ? 9.355 4.408 -27.945 1.00 58.81 84 CYS A CA 1
ATOM 683 C C . CYS A 1 84 ? 10.327 5.420 -28.583 1.00 58.81 84 CYS A C 1
ATOM 685 O O . CYS A 1 84 ? 9.949 6.056 -29.569 1.00 58.81 84 CYS A O 1
ATOM 687 N N . ASN A 1 85 ? 11.526 5.588 -28.018 1.00 50.38 85 ASN A N 1
ATOM 688 C CA . ASN A 1 85 ? 12.619 6.421 -28.539 1.00 50.38 85 ASN A CA 1
ATOM 689 C C . ASN A 1 85 ? 13.667 5.555 -29.244 1.00 50.38 85 ASN A C 1
ATOM 691 O O . ASN A 1 85 ? 14.254 6.052 -30.230 1.00 50.38 85 ASN A O 1
#

Organism: NCBI:txid290746

Radius of gyration: 19.26 Å; chains: 1; bounding box: 54×24×51 Å